Protein AF-A0A822HQ64-F1 (afdb_monomer)

Solvent-accessible surface area (backbone atoms only — not comparable to full-atom values): 4599 Å² total; per-residue (Å²): 123,64,66,46,56,50,49,27,54,47,35,60,57,50,38,74,81,30,68,89,38,65,68,60,35,50,52,36,49,54,50,29,53,51,30,51,52,51,50,52,53,53,49,50,55,50,51,51,52,52,49,53,52,50,52,52,51,52,51,53,52,51,57,66,71,46,69,82,82,77,83,77,78,74,95,76,81,85,124

Foldseek 3Di:
DVPLVVQLVVLVVVCVVCVVPPVSNVVSVVSNVVSVVVVVVVVVVVVVVVVVVVVVVVVVVVCVVDPPPPPDDDPPPPD

pLDDT: mean 84.43, std 18.88, range [34.5, 97.75]

Sequence (79 aa):
MTRFTKLKMLFEAMKKFVSDDEIENEKLSKCVDCADNILKRMNYARLKKEQEALLKQIKANLEIQIPNDDKSMNLQNLQ

Radius of gyration: 27.11 Å; Cα contacts (8 Å, |Δi|>4): 30; chains: 1; bounding box: 68×15×66 Å

Structure (mmCIF, N/CA/C/O backbone):
data_AF-A0A822HQ64-F1
#
_entry.id   AF-A0A822HQ64-F1
#
loop_
_atom_site.group_PDB
_atom_site.id
_atom_site.type_symbol
_atom_site.label_atom_id
_atom_site.label_alt_id
_atom_site.label_comp_id
_atom_site.label_asym_id
_atom_site.label_entity_id
_atom_site.label_seq_id
_atom_site.pdbx_PDB_ins_code
_atom_site.Cartn_x
_atom_site.Cartn_y
_atom_site.Cartn_z
_atom_site.occupancy
_atom_site.B_iso_or_equiv
_atom_site.auth_seq_id
_atom_site.auth_comp_id
_atom_site.auth_asym_id
_atom_site.auth_atom_id
_atom_site.pdbx_PDB_model_num
ATOM 1 N N . MET A 1 1 ? -0.384 -8.362 -6.184 1.00 62.19 1 MET A N 1
ATOM 2 C CA . MET A 1 1 ? -0.421 -7.046 -5.500 1.00 62.19 1 MET A CA 1
ATOM 3 C C . MET A 1 1 ? -1.663 -6.825 -4.624 1.00 62.19 1 MET A C 1
ATOM 5 O O . MET A 1 1 ? -1.613 -6.018 -3.711 1.00 62.19 1 MET A O 1
ATOM 9 N N . THR A 1 2 ? -2.758 -7.561 -4.839 1.00 78.81 2 THR A N 1
ATOM 10 C CA . THR A 1 2 ? -4.073 -7.332 -4.2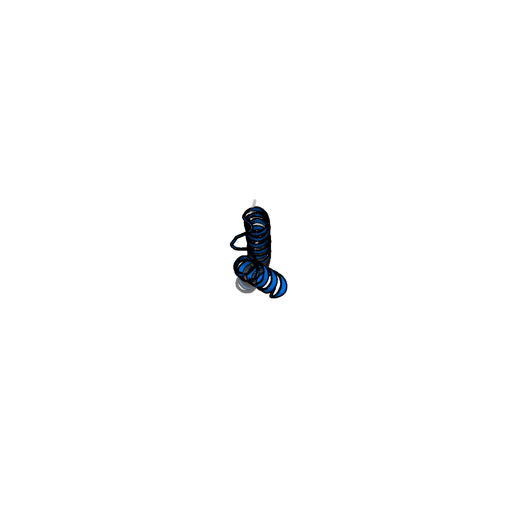05 1.00 78.81 2 THR A CA 1
ATOM 11 C C . THR A 1 2 ? -4.126 -7.520 -2.685 1.00 78.81 2 THR A C 1
ATOM 13 O O . THR A 1 2 ? -4.984 -6.932 -2.036 1.00 78.81 2 THR A O 1
ATOM 16 N N . ARG A 1 3 ? -3.238 -8.330 -2.091 1.00 86.19 3 ARG A N 1
ATOM 17 C CA . ARG A 1 3 ? -3.308 -8.674 -0.660 1.00 86.19 3 ARG A CA 1
ATOM 18 C C . ARG A 1 3 ? -3.046 -7.478 0.259 1.00 86.19 3 ARG A C 1
ATOM 20 O O . ARG A 1 3 ? -3.819 -7.272 1.183 1.00 86.19 3 ARG A O 1
ATOM 27 N N . PHE A 1 4 ? -2.022 -6.667 -0.012 1.00 86.25 4 PHE A N 1
ATOM 28 C CA . PHE A 1 4 ? -1.738 -5.478 0.805 1.00 86.25 4 PHE A CA 1
ATOM 29 C C . PHE A 1 4 ? -2.783 -4.375 0.615 1.00 86.25 4 PHE A C 1
ATOM 31 O O . PHE A 1 4 ? -3.133 -3.702 1.578 1.0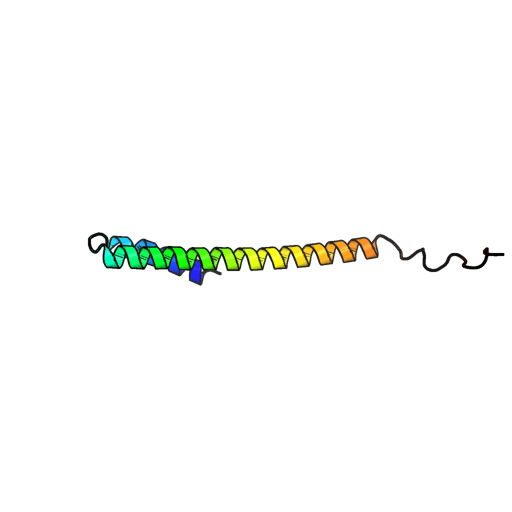0 86.25 4 PHE A O 1
ATOM 38 N N . THR A 1 5 ? -3.363 -4.257 -0.583 1.00 90.56 5 THR A N 1
ATOM 39 C CA . THR A 1 5 ? -4.511 -3.371 -0.830 1.00 90.56 5 THR A CA 1
ATOM 40 C C . THR A 1 5 ? -5.704 -3.781 0.028 1.00 90.56 5 THR A C 1
ATOM 42 O O . THR A 1 5 ? -6.289 -2.945 0.706 1.00 90.56 5 THR A O 1
ATOM 45 N N . LYS A 1 6 ? -6.019 -5.083 0.071 1.00 94.50 6 LYS A N 1
ATOM 46 C CA . LYS A 1 6 ? -7.094 -5.616 0.917 1.00 94.50 6 LYS A CA 1
ATOM 47 C C . LYS A 1 6 ? -6.812 -5.435 2.410 1.00 94.50 6 LYS A C 1
ATOM 49 O O . LYS A 1 6 ? -7.733 -5.111 3.145 1.00 94.50 6 LYS A O 1
ATOM 54 N N . LEU A 1 7 ? -5.565 -5.613 2.855 1.00 92.69 7 LEU A N 1
ATOM 55 C CA . LEU A 1 7 ? -5.180 -5.383 4.254 1.00 92.69 7 LEU A CA 1
ATOM 56 C C . LEU A 1 7 ? -5.368 -3.920 4.661 1.00 92.69 7 LEU A C 1
ATOM 58 O O . LEU A 1 7 ? -5.961 -3.664 5.701 1.00 92.69 7 LEU A O 1
ATOM 62 N N . LYS A 1 8 ? -4.941 -2.970 3.818 1.00 93.81 8 LYS A N 1
ATOM 63 C CA . LYS A 1 8 ? -5.177 -1.539 4.048 1.00 93.81 8 LYS A CA 1
ATOM 64 C C . LYS A 1 8 ? -6.672 -1.245 4.216 1.00 93.81 8 LYS A C 1
ATOM 66 O O . LYS A 1 8 ? -7.068 -0.670 5.223 1.00 93.81 8 LYS A O 1
ATOM 71 N N . MET A 1 9 ? -7.495 -1.712 3.273 1.00 95.75 9 MET A N 1
ATOM 72 C CA . MET A 1 9 ? -8.953 -1.536 3.325 1.00 95.75 9 MET A CA 1
ATOM 73 C C . MET A 1 9 ? -9.575 -2.171 4.575 1.00 95.75 9 MET A C 1
ATOM 75 O O . MET A 1 9 ? -10.497 -1.608 5.158 1.00 95.75 9 MET A O 1
ATOM 79 N N . LEU A 1 10 ? -9.081 -3.341 4.991 1.00 96.44 10 LEU A N 1
ATOM 80 C CA . LEU A 1 10 ? -9.562 -4.025 6.186 1.00 96.44 10 LEU A CA 1
ATOM 81 C C . LEU A 1 10 ? -9.241 -3.221 7.450 1.00 96.44 10 LEU A C 1
ATOM 83 O O . LEU A 1 10 ? -10.140 -2.994 8.252 1.00 96.44 10 LEU A O 1
ATOM 87 N N . PHE A 1 11 ? -8.001 -2.747 7.610 1.00 96.44 11 PHE A N 1
ATOM 88 C CA . PHE A 1 11 ? -7.621 -1.930 8.764 1.00 96.44 11 PHE A CA 1
ATOM 89 C C . PHE A 1 11 ? -8.413 -0.617 8.820 1.00 96.44 11 PHE A C 1
ATOM 91 O O . PHE A 1 11 ? -8.902 -0.255 9.886 1.00 96.44 11 PHE A O 1
ATOM 98 N N . GLU A 1 12 ? -8.624 0.054 7.683 1.00 95.50 12 GLU A N 1
ATOM 99 C CA .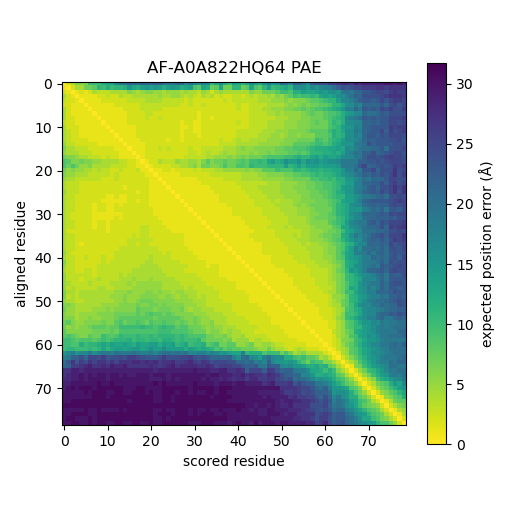 GLU A 1 12 ? -9.479 1.249 7.608 1.00 95.50 12 GLU A CA 1
ATOM 100 C C . GLU A 1 12 ? -10.932 0.952 8.008 1.00 95.50 12 GLU A C 1
ATOM 102 O O . GLU A 1 12 ? -11.550 1.737 8.727 1.00 95.50 12 GLU A O 1
ATOM 107 N N . ALA A 1 13 ? -11.481 -0.191 7.588 1.00 96.75 13 ALA A N 1
ATOM 108 C CA . ALA A 1 13 ? -12.829 -0.602 7.969 1.00 96.75 13 ALA A CA 1
ATOM 109 C C . ALA A 1 13 ? -12.936 -0.927 9.468 1.00 96.75 13 ALA A C 1
ATOM 111 O O . ALA A 1 13 ? -13.922 -0.549 10.101 1.00 96.75 13 ALA A O 1
ATOM 112 N N . MET A 1 14 ? -11.917 -1.576 10.044 1.00 96.44 14 MET A N 1
ATOM 113 C CA . MET A 1 14 ? -11.874 -1.939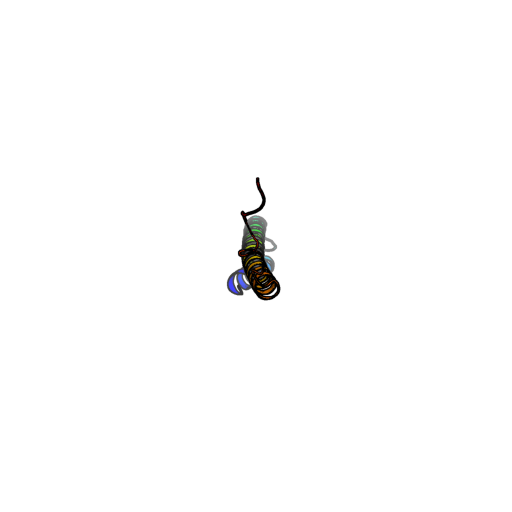 11.465 1.00 96.44 14 MET A CA 1
ATOM 114 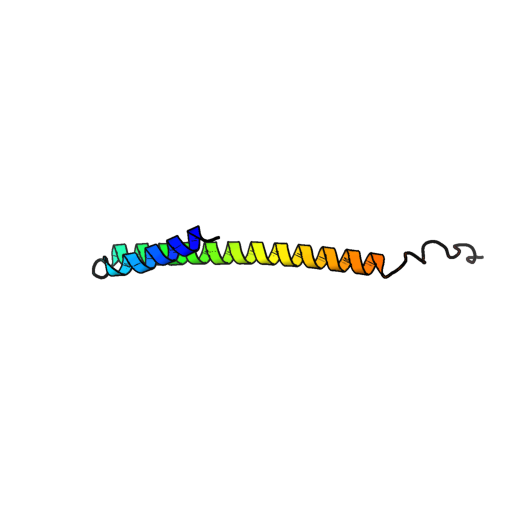C C . MET A 1 14 ? -11.921 -0.717 12.388 1.00 96.44 14 MET A C 1
ATOM 116 O O . MET A 1 14 ? -12.535 -0.793 13.449 1.00 96.44 14 MET A O 1
ATOM 120 N N . LYS A 1 15 ? -11.373 0.433 11.967 1.00 95.31 15 LYS A N 1
ATOM 121 C CA . LYS A 1 15 ? -11.399 1.679 12.757 1.00 95.31 15 LYS A CA 1
ATOM 122 C C . LYS A 1 15 ? -12.811 2.137 13.133 1.00 95.31 15 LYS A C 1
ATOM 124 O O . LYS A 1 15 ? -12.977 2.796 14.150 1.00 95.31 15 LYS A O 1
ATOM 129 N N . LYS A 1 16 ? -13.833 1.769 12.349 1.00 94.69 16 LYS A N 1
ATOM 130 C CA . LYS A 1 16 ? -15.241 2.093 12.641 1.00 94.69 16 LYS A CA 1
ATOM 131 C C . LYS A 1 16 ? -15.794 1.358 13.865 1.00 94.69 16 LYS A C 1
ATOM 133 O O . LYS A 1 16 ? -16.790 1.800 14.417 1.00 94.69 16 LYS A O 1
ATOM 138 N N . PHE A 1 17 ? -15.184 0.239 14.253 1.00 95.62 17 PHE A N 1
ATOM 139 C CA . PHE A 1 17 ? -15.633 -0.597 15.372 1.00 95.62 17 PHE A CA 1
ATOM 140 C C . PHE A 1 17 ? -14.884 -0.309 16.674 1.00 95.62 17 PHE A C 1
ATOM 142 O O . PHE A 1 17 ? -15.288 -0.788 17.726 1.00 95.62 17 PHE A O 1
ATOM 149 N N . VAL A 1 18 ? -13.793 0.451 16.595 1.00 94.62 18 VAL A N 1
ATOM 150 C CA . VAL A 1 18 ? -12.948 0.833 17.733 1.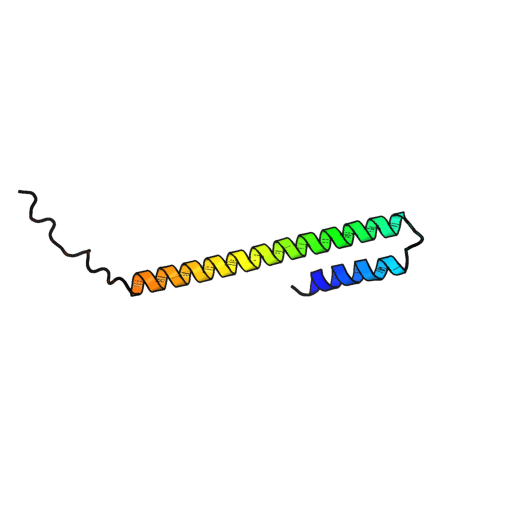00 94.62 18 VAL A CA 1
ATOM 151 C C . VAL A 1 18 ? -12.769 2.352 17.780 1.00 94.62 18 VAL A C 1
ATOM 153 O O . VAL A 1 18 ? -11.729 2.849 18.193 1.00 94.62 18 VAL A O 1
ATOM 156 N N . SER A 1 19 ? -13.759 3.115 17.299 1.00 88.06 19 SER A N 1
ATOM 157 C CA . SER A 1 19 ? -13.685 4.584 17.270 1.00 88.06 19 SER A CA 1
ATOM 158 C C . SER A 1 19 ? -13.486 5.184 18.656 1.00 88.06 19 SER A C 1
ATOM 160 O O . SER A 1 19 ? -12.802 6.194 18.778 1.00 88.06 19 SER A O 1
ATOM 162 N N . ASP A 1 20 ? -14.052 4.526 19.665 1.00 94.88 20 ASP A N 1
ATOM 163 C CA . ASP A 1 20 ? -14.102 5.002 21.046 1.00 94.88 20 ASP A CA 1
ATOM 164 C C . ASP A 1 20 ? -12.909 4.487 21.875 1.00 94.88 20 ASP A C 1
ATOM 166 O O . ASP A 1 20 ? -12.689 4.941 22.995 1.00 94.88 20 ASP A O 1
ATOM 170 N N . ASP A 1 21 ? -12.123 3.555 21.322 1.00 97.50 21 ASP A N 1
ATOM 171 C CA . ASP A 1 21 ? -10.861 3.080 21.893 1.00 97.50 21 ASP A CA 1
ATOM 172 C C . ASP A 1 21 ? -9.698 3.757 21.158 1.00 97.50 21 ASP A C 1
ATOM 174 O O . ASP A 1 21 ? -9.252 3.318 20.093 1.00 97.50 21 ASP A O 1
ATOM 178 N N . GLU A 1 22 ? -9.211 4.862 21.726 1.00 95.88 22 GLU A N 1
ATOM 179 C CA . GLU A 1 22 ? -8.134 5.664 21.137 1.00 95.88 22 GLU A CA 1
ATOM 180 C C . GLU A 1 22 ? -6.853 4.849 20.891 1.00 95.88 22 GLU A C 1
ATOM 182 O O . GLU A 1 22 ? -6.178 5.050 19.878 1.00 95.88 22 GLU A O 1
ATOM 187 N N . ILE A 1 23 ? -6.540 3.889 21.771 1.00 97.25 23 ILE A N 1
ATOM 188 C CA . ILE A 1 23 ? -5.326 3.070 21.681 1.00 97.25 23 ILE A CA 1
ATOM 189 C C . ILE A 1 23 ? -5.428 2.110 20.492 1.00 97.25 23 ILE A C 1
ATOM 191 O O . ILE A 1 23 ? -4.498 2.016 19.684 1.00 97.25 23 ILE A O 1
ATOM 195 N N . GLU A 1 24 ? -6.545 1.393 20.357 1.00 97.62 24 GLU A N 1
ATOM 196 C CA . GLU A 1 24 ? -6.762 0.492 19.220 1.00 97.62 24 GLU A CA 1
ATOM 197 C C . GLU A 1 24 ? -6.907 1.261 17.897 1.00 97.62 24 GLU A C 1
ATOM 199 O O . GLU A 1 24 ? -6.382 0.833 16.862 1.00 97.62 24 GLU A O 1
ATOM 204 N N . ASN A 1 25 ? -7.521 2.446 17.918 1.00 96.88 25 ASN A N 1
ATOM 205 C CA . ASN A 1 25 ? -7.609 3.321 16.749 1.00 96.88 25 ASN A CA 1
ATOM 206 C C . ASN A 1 25 ? -6.221 3.783 16.262 1.00 96.88 25 ASN A C 1
ATOM 208 O O . ASN A 1 25 ? -5.930 3.755 15.056 1.00 96.88 25 ASN A O 1
ATOM 212 N N . GLU A 1 26 ? -5.332 4.158 17.186 1.00 97.38 26 GLU A N 1
ATOM 213 C CA . GLU A 1 26 ? -3.953 4.535 16.869 1.00 97.38 26 GLU A CA 1
ATOM 214 C C . GLU A 1 26 ? -3.167 3.344 16.297 1.00 97.38 26 GLU A C 1
ATOM 216 O O . GLU A 1 26 ? -2.488 3.477 15.271 1.00 97.38 26 GLU A O 1
ATOM 221 N N . LYS A 1 27 ? -3.293 2.152 16.900 1.00 97.75 27 LYS A N 1
ATOM 222 C CA . LYS A 1 27 ? -2.661 0.923 16.386 1.00 97.75 27 LYS A CA 1
ATOM 223 C C . LYS A 1 27 ? -3.108 0.615 14.958 1.00 97.75 27 LYS A C 1
ATOM 225 O O . LYS A 1 27 ? -2.261 0.388 14.092 1.00 97.75 27 LYS A O 1
ATOM 230 N N . LEU A 1 28 ? -4.413 0.660 14.685 1.00 97.44 28 LEU A N 1
ATOM 231 C CA . LEU A 1 28 ? -4.944 0.437 13.339 1.00 97.44 28 LEU A CA 1
ATOM 232 C C . LEU A 1 28 ? -4.445 1.487 12.343 1.00 97.44 28 LEU A C 1
ATOM 234 O O . LEU A 1 28 ? -4.133 1.139 11.206 1.00 97.44 28 LEU A O 1
ATOM 238 N N . SER A 1 29 ? -4.303 2.746 12.762 1.00 96.31 29 SER A N 1
ATOM 239 C CA . SER A 1 29 ? -3.731 3.804 11.918 1.00 96.31 29 SER A CA 1
ATOM 240 C C . SER A 1 29 ? -2.289 3.482 11.508 1.00 96.31 29 SER A C 1
ATOM 242 O O . SER A 1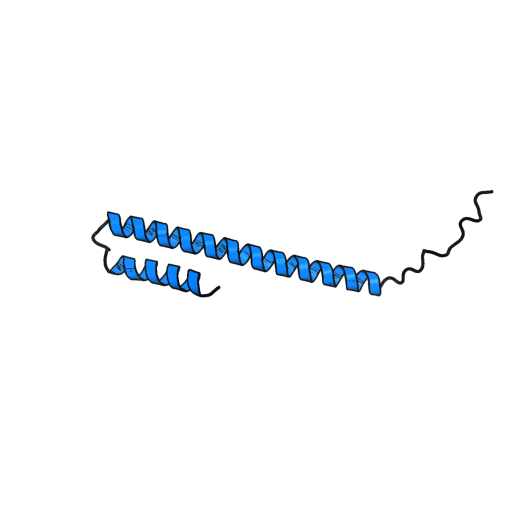 29 ? -1.966 3.510 10.321 1.00 96.31 29 SER A O 1
ATOM 244 N N . LYS A 1 30 ? -1.451 3.032 12.453 1.00 97.25 30 LYS A N 1
ATOM 245 C CA . LYS A 1 30 ? -0.082 2.565 12.158 1.00 97.25 30 LYS A CA 1
ATOM 246 C C . LYS A 1 30 ? -0.072 1.364 11.203 1.00 97.25 30 LYS A C 1
ATOM 248 O O . LYS A 1 30 ? 0.798 1.266 10.335 1.00 97.25 30 LYS A O 1
ATOM 253 N N . CYS A 1 31 ? -1.039 0.451 11.323 1.00 96.62 31 CYS A N 1
ATOM 254 C CA . CYS A 1 31 ? -1.187 -0.677 10.398 1.00 96.62 31 CYS A CA 1
ATOM 255 C C . CYS A 1 31 ? -1.564 -0.233 8.974 1.00 96.62 31 CYS A C 1
ATOM 257 O O . CYS A 1 31 ? -1.006 -0.766 8.010 1.00 96.62 31 CYS A O 1
ATOM 259 N N . VAL A 1 32 ? -2.466 0.747 8.831 1.00 96.31 32 VAL A N 1
ATOM 260 C CA . VAL A 1 32 ? -2.831 1.352 7.537 1.00 96.31 32 VAL A CA 1
ATOM 261 C C . VAL A 1 32 ? -1.603 1.972 6.870 1.00 96.31 32 VAL A C 1
ATOM 263 O O . VAL A 1 32 ? -1.317 1.656 5.712 1.00 96.31 32 VAL A O 1
ATOM 266 N N . ASP A 1 33 ? -0.830 2.769 7.610 1.00 96.25 33 ASP A N 1
ATOM 267 C CA . ASP A 1 33 ? 0.382 3.421 7.100 1.00 96.25 33 ASP A CA 1
ATOM 268 C C . ASP A 1 33 ? 1.445 2.406 6.666 1.00 96.25 33 ASP A C 1
ATOM 270 O O . ASP A 1 33 ? 2.081 2.547 5.617 1.00 96.25 33 ASP A O 1
ATOM 274 N N . CYS A 1 34 ? 1.622 1.337 7.445 1.00 96.12 34 CYS A N 1
ATOM 275 C CA . CYS A 1 34 ? 2.529 0.247 7.102 1.00 96.12 34 CYS A CA 1
ATOM 276 C C . CYS A 1 34 ? 2.113 -0.443 5.792 1.00 96.12 34 CYS A C 1
ATOM 278 O O . CYS A 1 34 ? 2.939 -0.620 4.890 1.00 96.12 34 CYS A O 1
ATOM 280 N N . ALA A 1 35 ? 0.828 -0.784 5.646 1.00 95.00 35 ALA A N 1
ATOM 281 C CA . ALA A 1 35 ? 0.307 -1.404 4.430 1.00 95.00 35 ALA A CA 1
ATOM 282 C C . ALA A 1 35 ? 0.469 -0.488 3.202 1.00 95.00 35 ALA A C 1
ATOM 284 O O . ALA A 1 35 ? 0.868 -0.958 2.132 1.00 95.00 35 ALA A O 1
ATOM 285 N N . ASP A 1 36 ? 0.221 0.815 3.356 1.00 94.94 36 ASP A N 1
ATOM 286 C CA . ASP A 1 36 ? 0.387 1.809 2.292 1.00 94.94 36 ASP A CA 1
ATOM 287 C C . ASP A 1 36 ? 1.855 1.963 1.860 1.00 94.94 36 ASP A C 1
ATOM 289 O O . ASP A 1 36 ? 2.171 1.953 0.666 1.00 94.94 36 ASP A O 1
ATOM 293 N N . ASN A 1 37 ? 2.778 2.007 2.822 1.00 95.44 37 ASN A N 1
ATOM 294 C CA . ASN A 1 37 ? 4.213 2.071 2.549 1.00 95.44 37 ASN A CA 1
ATOM 295 C C . ASN A 1 37 ? 4.721 0.837 1.796 1.00 95.44 37 ASN A C 1
ATOM 297 O O . ASN A 1 37 ? 5.510 0.963 0.853 1.00 95.44 37 ASN A O 1
ATOM 301 N N . ILE A 1 38 ? 4.255 -0.358 2.167 1.00 94.75 38 ILE A N 1
ATOM 302 C CA . ILE A 1 38 ? 4.599 -1.591 1.451 1.00 94.75 38 ILE A CA 1
ATOM 303 C C . ILE A 1 38 ? 4.059 -1.543 0.015 1.00 94.75 38 ILE A C 1
ATOM 305 O O . ILE A 1 38 ? 4.806 -1.826 -0.924 1.00 94.75 38 ILE A O 1
ATOM 309 N N . LEU A 1 39 ? 2.804 -1.122 -0.183 1.00 94.19 39 LEU A N 1
ATOM 310 C CA . LEU A 1 39 ? 2.209 -0.974 -1.517 1.00 94.19 39 LEU A CA 1
ATOM 311 C C . LEU A 1 39 ? 3.005 -0.015 -2.405 1.00 94.19 39 LEU A C 1
ATOM 313 O O . LEU A 1 39 ? 3.303 -0.351 -3.553 1.00 94.19 39 LEU A O 1
ATOM 317 N N . LYS A 1 40 ? 3.399 1.149 -1.876 1.00 94.19 40 LYS A N 1
ATOM 318 C CA . LYS A 1 40 ? 4.226 2.130 -2.595 1.00 94.19 40 LYS A CA 1
ATOM 319 C C . LYS A 1 40 ? 5.561 1.531 -3.037 1.00 94.19 40 LYS A C 1
ATOM 321 O O . LYS A 1 40 ? 5.924 1.652 -4.206 1.00 94.19 40 LYS A O 1
ATOM 326 N N . ARG A 1 41 ? 6.263 0.823 -2.144 1.00 95.19 41 ARG A N 1
ATOM 327 C CA . ARG A 1 41 ? 7.548 0.171 -2.462 1.00 95.19 41 ARG A CA 1
ATOM 328 C C . ARG A 1 41 ? 7.399 -0.929 -3.511 1.00 95.19 41 ARG A C 1
ATOM 330 O O . ARG A 1 41 ? 8.208 -0.999 -4.433 1.00 95.19 41 ARG A O 1
ATOM 337 N N . MET A 1 42 ? 6.356 -1.753 -3.409 1.00 93.62 42 MET A N 1
ATOM 338 C CA . MET A 1 42 ? 6.070 -2.789 -4.407 1.00 93.62 42 MET A CA 1
ATOM 339 C C . MET A 1 42 ? 5.766 -2.186 -5.783 1.00 93.62 42 MET A C 1
ATOM 341 O O . MET A 1 42 ? 6.268 -2.678 -6.792 1.00 93.62 42 MET A O 1
ATOM 345 N N . ASN A 1 43 ? 4.975 -1.111 -5.826 1.00 93.81 43 ASN A N 1
ATOM 346 C CA . ASN A 1 43 ? 4.662 -0.397 -7.062 1.00 93.81 43 ASN A CA 1
ATOM 347 C C . ASN A 1 43 ? 5.900 0.221 -7.699 1.00 93.81 43 ASN A C 1
ATOM 349 O O . ASN A 1 43 ? 6.115 0.047 -8.896 1.00 93.81 43 ASN A O 1
ATOM 353 N N . TYR A 1 44 ? 6.730 0.888 -6.900 1.00 95.69 44 TYR A N 1
ATOM 354 C CA . TYR A 1 44 ? 7.983 1.459 -7.373 1.00 95.69 44 TYR A CA 1
ATOM 355 C C . TYR A 1 44 ? 8.915 0.381 -7.942 1.00 95.69 44 TYR A C 1
ATOM 357 O O . TYR A 1 44 ? 9.406 0.521 -9.058 1.00 95.69 44 TYR A O 1
ATOM 365 N N . ALA A 1 45 ? 9.103 -0.732 -7.225 1.00 95.25 45 ALA A N 1
ATOM 366 C CA . ALA A 1 45 ? 9.944 -1.835 -7.689 1.00 95.25 45 ALA A CA 1
ATOM 367 C C . ALA A 1 45 ? 9.430 -2.450 -9.004 1.00 95.25 45 ALA A C 1
ATOM 369 O O . ALA A 1 45 ? 10.223 -2.752 -9.896 1.00 95.25 45 ALA A O 1
ATOM 370 N N . ARG A 1 46 ? 8.105 -2.597 -9.148 1.00 94.31 46 ARG A N 1
ATOM 371 C CA . ARG A 1 46 ? 7.477 -3.058 -10.394 1.00 94.31 46 ARG A CA 1
ATOM 372 C C . ARG A 1 46 ? 7.759 -2.096 -11.550 1.00 94.31 46 ARG A C 1
ATOM 374 O O . ARG A 1 46 ? 8.252 -2.533 -12.584 1.00 94.31 46 ARG A O 1
ATOM 381 N N . LEU A 1 47 ? 7.478 -0.806 -11.357 1.00 95.94 47 LEU A N 1
ATOM 382 C CA . LEU A 1 47 ? 7.670 0.221 -12.385 1.00 95.94 47 LEU A CA 1
ATOM 383 C C . LEU A 1 47 ? 9.136 0.342 -12.803 1.00 95.94 47 LEU A C 1
ATOM 385 O O . LEU A 1 47 ? 9.422 0.436 -13.990 1.00 95.94 47 LEU A O 1
ATOM 389 N N . LYS A 1 48 ? 10.066 0.270 -11.846 1.00 96.44 48 LYS A N 1
ATOM 390 C CA . LYS A 1 48 ? 11.503 0.277 -12.129 1.00 96.44 48 LYS A CA 1
ATOM 391 C C . LYS A 1 48 ? 11.903 -0.894 -13.030 1.00 96.44 48 LYS A C 1
ATOM 393 O O . LYS A 1 48 ? 12.586 -0.691 -14.026 1.00 96.44 48 LYS A O 1
ATOM 398 N N . LYS A 1 49 ? 11.419 -2.105 -12.735 1.00 96.12 49 LYS A N 1
ATOM 399 C CA . LYS A 1 49 ? 11.689 -3.290 -13.562 1.00 96.12 49 LYS A CA 1
ATOM 400 C C . LYS A 1 49 ? 11.095 -3.169 -14.971 1.00 96.12 49 LYS A C 1
ATOM 402 O O . LYS A 1 49 ? 11.732 -3.572 -15.939 1.00 96.12 49 LYS A O 1
ATOM 407 N N . GLU A 1 50 ? 9.886 -2.622 -15.094 1.00 96.25 50 GLU A N 1
ATOM 408 C CA . GLU A 1 50 ? 9.247 -2.362 -16.393 1.00 96.25 50 GLU A CA 1
ATOM 409 C C . GLU A 1 50 ? 10.027 -1.319 -17.205 1.00 96.25 50 GLU A C 1
ATOM 411 O O . GLU A 1 50 ? 10.280 -1.528 -18.390 1.00 96.25 50 GLU A O 1
ATOM 416 N N . GLN A 1 51 ? 10.485 -0.243 -16.560 1.00 97.00 51 GLN A N 1
ATOM 417 C CA . GLN A 1 51 ? 11.327 0.777 -17.182 1.00 97.00 51 GLN A CA 1
ATOM 418 C C . GLN A 1 51 ? 12.663 0.196 -17.666 1.00 97.00 51 GLN A C 1
ATOM 420 O O . GLN A 1 51 ? 13.063 0.442 -18.802 1.00 97.00 51 GLN A O 1
ATOM 425 N N . GLU A 1 52 ? 13.343 -0.601 -16.840 1.00 96.31 52 GLU A N 1
ATOM 426 C CA . GLU A 1 52 ? 14.596 -1.272 -17.210 1.00 96.31 52 GLU A CA 1
ATOM 427 C C . GLU A 1 52 ? 14.403 -2.231 -18.396 1.00 96.31 52 GLU A C 1
ATOM 429 O O . GLU A 1 52 ? 15.232 -2.268 -19.309 1.00 96.31 52 GLU A O 1
ATOM 434 N N . ALA A 1 53 ? 13.291 -2.973 -18.427 1.00 96.00 53 ALA A N 1
ATOM 435 C CA . ALA A 1 53 ? 12.956 -3.851 -19.545 1.00 96.00 53 ALA A CA 1
ATOM 436 C C . ALA A 1 53 ? 12.722 -3.066 -20.849 1.00 96.00 53 ALA A C 1
ATOM 438 O O . ALA A 1 53 ? 13.242 -3.460 -21.894 1.00 96.00 53 ALA A O 1
ATOM 439 N N . LEU A 1 54 ? 12.000 -1.941 -20.786 1.00 96.38 54 LEU A N 1
ATOM 440 C CA . LEU A 1 54 ? 11.767 -1.059 -21.935 1.00 96.38 54 LEU A CA 1
ATOM 441 C C . LEU A 1 54 ? 13.070 -0.442 -22.453 1.00 96.38 54 LEU A C 1
ATOM 443 O O . LEU A 1 54 ? 13.328 -0.473 -23.653 1.00 96.38 54 LEU A O 1
ATOM 447 N N . LEU A 1 55 ? 13.929 0.057 -21.560 1.00 95.31 55 LEU A N 1
ATOM 448 C CA . LEU A 1 55 ? 15.235 0.607 -21.940 1.00 95.31 55 LEU A CA 1
ATOM 449 C C . LEU A 1 55 ? 16.110 -0.440 -22.635 1.00 95.31 55 LEU A C 1
ATOM 451 O O . LEU A 1 55 ? 16.761 -0.137 -23.635 1.00 95.31 55 LEU A O 1
ATOM 455 N N . LYS A 1 56 ? 16.092 -1.688 -22.150 1.00 94.31 56 LYS A N 1
ATOM 456 C CA . LYS A 1 56 ? 16.814 -2.793 -22.789 1.00 94.31 56 LYS A CA 1
ATOM 457 C C . LYS A 1 56 ? 16.290 -3.082 -24.199 1.00 94.31 56 LYS A C 1
ATOM 459 O O . LYS A 1 56 ? 17.097 -3.300 -25.099 1.00 94.31 56 LYS A O 1
ATOM 464 N N . GLN A 1 57 ? 14.971 -3.062 -24.400 1.00 94.25 57 GLN A N 1
ATOM 465 C CA . GLN A 1 57 ? 14.364 -3.238 -25.725 1.00 94.25 57 GLN A CA 1
ATOM 466 C C . GLN A 1 57 ? 14.721 -2.092 -26.676 1.00 94.25 57 GLN A C 1
ATOM 468 O O . GLN A 1 57 ? 15.099 -2.347 -27.815 1.00 94.25 57 GLN A O 1
ATOM 473 N N . ILE A 1 58 ? 14.666 -0.841 -26.208 1.00 91.69 58 ILE A N 1
ATOM 474 C CA . ILE A 1 58 ? 15.050 0.332 -27.007 1.00 91.69 58 ILE A CA 1
ATOM 475 C C . ILE A 1 58 ? 16.513 0.223 -27.443 1.00 91.69 58 ILE A C 1
ATOM 477 O O . ILE A 1 58 ? 16.807 0.406 -28.621 1.00 91.69 58 ILE A O 1
ATOM 481 N N . LYS A 1 59 ? 17.422 -0.125 -26.521 1.00 88.94 59 LYS A N 1
ATOM 482 C CA . LYS A 1 59 ? 18.844 -0.298 -26.840 1.00 88.94 59 LYS A CA 1
ATOM 483 C C . LYS A 1 59 ? 19.063 -1.377 -27.906 1.00 88.94 59 LYS A C 1
ATOM 485 O O . LYS A 1 59 ? 19.755 -1.113 -28.880 1.00 88.94 59 LYS A O 1
ATOM 490 N N . ALA A 1 60 ? 18.431 -2.543 -27.758 1.00 88.19 60 ALA A N 1
ATOM 491 C CA . ALA A 1 60 ? 18.521 -3.613 -28.751 1.00 88.19 60 ALA A CA 1
ATOM 492 C C . ALA A 1 60 ? 17.985 -3.176 -30.127 1.00 88.19 60 ALA A C 1
ATOM 494 O O . ALA A 1 60 ? 18.598 -3.465 -31.148 1.00 88.19 60 ALA A O 1
ATOM 495 N N . ASN A 1 61 ? 16.875 -2.436 -30.169 1.00 87.69 61 ASN A N 1
ATOM 496 C CA . ASN A 1 61 ? 16.304 -1.949 -31.425 1.00 87.69 61 ASN A CA 1
ATOM 497 C C . ASN A 1 61 ? 17.193 -0.900 -32.111 1.00 87.69 61 ASN A C 1
ATOM 499 O O . ASN A 1 61 ? 17.302 -0.913 -33.334 1.00 87.69 61 ASN A O 1
ATOM 503 N N . LEU A 1 62 ? 17.846 -0.019 -31.345 1.00 83.56 62 LEU A N 1
ATOM 504 C CA . LEU A 1 62 ? 18.816 0.942 -31.880 1.00 83.56 62 LEU A CA 1
ATOM 505 C C . LEU A 1 62 ? 20.072 0.241 -32.422 1.00 83.56 62 LEU A C 1
ATOM 507 O O . LEU A 1 62 ? 20.557 0.612 -33.484 1.00 83.56 62 LEU A O 1
ATOM 511 N N . GLU A 1 63 ? 20.562 -0.798 -31.739 1.00 73.69 63 GLU A N 1
ATOM 512 C CA . GLU A 1 63 ? 21.687 -1.626 -32.208 1.00 73.69 63 GLU A CA 1
ATOM 513 C C . GLU A 1 63 ? 21.353 -2.428 -33.477 1.00 73.69 63 GLU A C 1
ATOM 515 O O . GLU A 1 63 ? 22.246 -2.725 -34.261 1.00 73.69 63 GLU A O 1
ATOM 520 N N . ILE A 1 64 ? 20.082 -2.776 -33.704 1.00 64.12 64 ILE A N 1
ATOM 521 C CA . ILE A 1 64 ? 19.627 -3.425 -34.946 1.00 64.12 64 ILE A CA 1
ATOM 522 C C . ILE A 1 64 ? 19.480 -2.404 -36.087 1.00 64.12 64 ILE A C 1
ATOM 524 O O . ILE A 1 64 ? 19.712 -2.745 -37.245 1.00 64.12 64 ILE A O 1
ATOM 528 N N . GLN A 1 65 ? 19.072 -1.166 -35.783 1.00 60.12 65 GLN A N 1
ATOM 529 C CA . GLN A 1 65 ? 18.871 -0.108 -36.784 1.00 60.12 65 GLN A CA 1
ATOM 530 C C . GLN A 1 65 ? 20.166 0.551 -37.260 1.00 60.12 65 GLN A C 1
ATOM 532 O O . GLN A 1 65 ? 20.187 1.092 -38.362 1.00 60.12 65 GLN A O 1
ATOM 537 N N . ILE A 1 66 ? 21.225 0.518 -36.454 1.00 53.00 66 ILE A N 1
ATOM 538 C CA . ILE A 1 66 ? 22.563 0.935 -36.866 1.00 53.00 66 ILE A CA 1
ATOM 539 C C . ILE A 1 66 ? 23.296 -0.347 -37.276 1.00 53.00 66 ILE A C 1
ATOM 541 O O . ILE A 1 66 ? 23.692 -1.109 -36.391 1.00 53.00 66 ILE A O 1
ATOM 545 N N . PRO A 1 67 ? 23.488 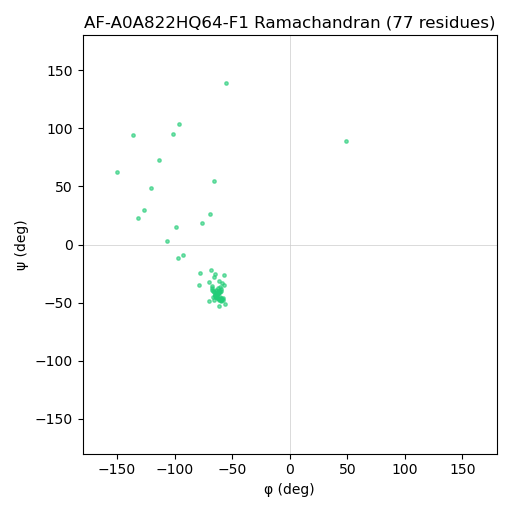-0.637 -38.578 1.00 48.12 67 PRO A N 1
ATOM 546 C CA . PRO A 1 67 ? 24.404 -1.700 -38.955 1.00 48.12 67 PRO A CA 1
ATOM 547 C C . PRO A 1 67 ? 25.756 -1.368 -38.318 1.00 48.12 67 PRO A C 1
ATOM 549 O O . PRO A 1 67 ? 26.166 -0.207 -38.300 1.00 48.12 67 PRO A O 1
ATOM 552 N N . ASN A 1 68 ? 26.452 -2.368 -37.779 1.00 51.53 68 ASN A N 1
ATOM 553 C CA . ASN A 1 68 ? 27.853 -2.243 -37.368 1.00 51.53 68 ASN A CA 1
ATOM 554 C C . ASN A 1 68 ? 28.761 -2.018 -38.603 1.00 51.53 68 ASN A C 1
ATOM 556 O O . ASN A 1 68 ? 29.717 -2.762 -38.810 1.00 51.53 68 ASN A O 1
ATOM 560 N N . ASP A 1 69 ? 28.478 -1.005 -39.421 1.00 51.25 69 ASP A N 1
ATOM 561 C CA . ASP A 1 69 ? 29.179 -0.651 -40.661 1.00 51.25 69 ASP A CA 1
ATOM 562 C C . ASP A 1 69 ? 30.520 0.052 -40.404 1.00 51.25 69 ASP A C 1
ATOM 564 O O . ASP A 1 69 ? 31.082 0.667 -41.303 1.00 51.25 69 ASP A O 1
ATOM 568 N N . ASP A 1 70 ? 31.078 -0.056 -39.194 1.00 53.09 70 ASP A N 1
ATOM 569 C CA . ASP A 1 70 ? 32.316 0.646 -38.839 1.00 53.09 70 ASP A CA 1
ATOM 570 C C . ASP A 1 70 ? 33.378 -0.238 -38.169 1.00 53.09 70 ASP A C 1
ATOM 572 O O . ASP A 1 70 ? 34.281 0.235 -37.482 1.00 53.09 70 ASP A O 1
ATOM 576 N N . LYS A 1 71 ? 33.320 -1.560 -38.388 1.00 49.22 71 LYS A N 1
ATOM 577 C CA . LYS A 1 71 ? 34.463 -2.452 -38.100 1.00 49.22 71 LYS A CA 1
ATOM 578 C C . LYS A 1 71 ? 35.297 -2.807 -39.331 1.00 49.22 71 LYS A C 1
ATOM 580 O O . LYS A 1 71 ? 36.131 -3.708 -39.257 1.00 49.22 71 LYS A O 1
ATOM 585 N N . SER A 1 72 ? 35.140 -2.086 -40.441 1.00 48.19 72 SER A N 1
ATOM 586 C CA . SER A 1 72 ? 35.958 -2.314 -41.635 1.00 48.19 72 SER A CA 1
ATOM 587 C C . SER A 1 72 ? 36.185 -1.059 -42.478 1.00 48.19 72 SER A C 1
ATOM 589 O O . SER A 1 72 ? 35.831 -1.046 -43.651 1.00 48.19 72 SER A O 1
ATOM 591 N N . MET A 1 73 ? 36.836 -0.028 -41.934 1.00 45.41 73 MET A N 1
ATOM 592 C CA . MET A 1 73 ? 37.574 0.928 -42.772 1.00 45.41 73 MET A CA 1
ATOM 593 C C . MET A 1 73 ? 38.953 1.264 -42.183 1.00 45.41 73 MET A C 1
ATOM 595 O O . MET A 1 73 ? 39.124 2.142 -41.351 1.00 45.41 73 MET A O 1
ATOM 599 N N . ASN A 1 74 ? 39.938 0.503 -42.671 1.00 45.94 74 ASN A N 1
ATOM 600 C CA . ASN A 1 74 ? 41.329 0.880 -42.941 1.00 45.94 74 ASN A CA 1
ATOM 601 C C . ASN A 1 74 ? 42.136 1.620 -41.859 1.00 45.94 74 ASN A C 1
ATOM 603 O O . ASN A 1 74 ? 42.375 2.821 -41.932 1.00 45.94 74 ASN A O 1
ATOM 607 N N . LEU A 1 75 ? 42.786 0.825 -41.006 1.00 45.31 75 LEU A N 1
ATOM 608 C CA . LEU A 1 75 ? 44.013 1.166 -40.266 1.00 45.31 75 LEU A CA 1
ATOM 609 C C . LEU A 1 75 ? 45.269 1.297 -41.170 1.00 45.31 75 LEU A C 1
ATOM 611 O O . LEU A 1 75 ? 46.382 1.074 -40.706 1.00 45.31 75 LEU A O 1
ATOM 615 N N . GLN A 1 76 ? 45.127 1.630 -42.459 1.00 45.03 76 GLN A N 1
ATOM 616 C CA . GLN A 1 76 ? 46.244 1.612 -43.420 1.00 45.03 76 GLN A CA 1
ATOM 617 C C . GLN A 1 76 ? 46.799 2.973 -43.863 1.00 45.03 76 GLN A C 1
ATOM 619 O O . GLN A 1 76 ? 47.758 2.978 -44.620 1.00 45.03 76 GLN A O 1
ATOM 624 N N . ASN A 1 77 ? 46.315 4.108 -43.347 1.00 46.50 77 ASN A N 1
ATOM 625 C CA . ASN A 1 77 ? 46.858 5.431 -43.708 1.00 46.50 77 ASN A CA 1
ATOM 626 C C . ASN A 1 77 ? 47.408 6.221 -42.506 1.00 46.50 77 ASN A C 1
ATOM 628 O O . ASN A 1 77 ? 47.106 7.396 -42.327 1.00 46.50 77 ASN A O 1
ATOM 632 N N . LEU A 1 78 ? 48.234 5.569 -41.688 1.00 42.28 78 LEU A N 1
ATOM 633 C CA . LEU A 1 78 ? 49.222 6.244 -40.839 1.00 42.28 78 LEU A CA 1
ATO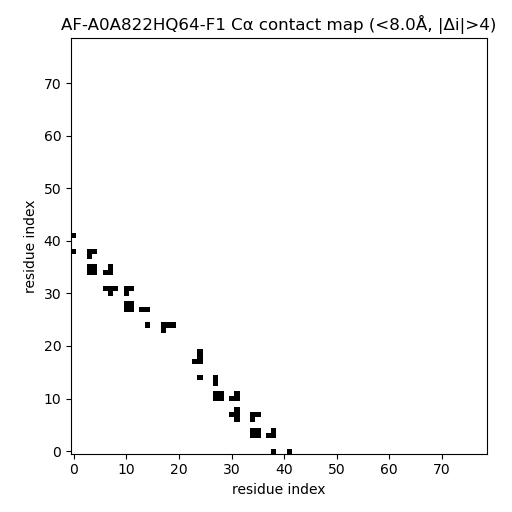M 634 C C . LEU A 1 78 ? 50.616 5.851 -41.351 1.00 42.28 78 LEU A C 1
ATOM 636 O O . LEU A 1 78 ? 51.295 5.011 -40.761 1.00 42.28 78 LEU A O 1
ATOM 640 N N . GLN A 1 79 ? 50.977 6.417 -42.504 1.00 34.50 79 GLN A N 1
ATOM 641 C CA . GLN A 1 79 ? 52.351 6.566 -42.990 1.00 34.50 79 GLN A CA 1
ATOM 642 C C . GLN A 1 79 ? 52.702 8.049 -42.975 1.00 34.50 79 GLN A C 1
ATOM 644 O O . GLN A 1 79 ? 51.815 8.853 -43.342 1.00 34.50 79 GLN A O 1
#

Secondary structure (DSSP, 8-state):
-HHHHHHHHHHHHHGGGSTT-HHHHHHHHHHHHHHHHHHHHHHHHHHHHHHHHHHHHHHHHHHHHS--TTS-S-TT---

Mean predicted aligned error: 10.54 Å